Protein AF-A0A0V0QA14-F1 (afdb_monomer_lite)

Sequence (161 aa):
MSHKRPQQLIKKLHAIRNMYLEPSKWHPEIFKEDDKYYYYYTQEKTIAKVAKNWEPRKGYIRLEFLERPYRWWRYRTNDGQNSLIAFFISVFLGWAIFESAMYITNTDKRIEEMGRFPEEFNEDDFQKNLELKEKVQEWKKNKELQQQEQKQEQDGQFQSE

Radius of gyration: 35.85 Å; chains: 1; bounding box: 70×61×77 Å

Foldseek 3Di:
DDPPPPVVVVVVVVVVVVCPPCPVVDPQPFPDDDPFWTWHQDPVRDIDIDGPPDDDDPPDDDPPVVPVVVVVQVPDDPVVNVVVVVVVVVVVVVVVVVVVVVVVVVVVVVVVVVVPDPPDPDVVVVVVVVVVVVVVVVVVVVVVVVVVVVVVVVVVVVVVD

pLDDT: mean 73.66, std 15.66, range [40.88, 97.25]

Organism: Pseudocohnilembus persalinus (NCBI:txid266149)

Structure (mmCIF, N/CA/C/O backbone):
data_AF-A0A0V0QA14-F1
#
_entry.id   AF-A0A0V0QA14-F1
#
loop_
_atom_site.group_PDB
_atom_site.id
_atom_site.type_symbol
_atom_site.label_atom_id
_atom_site.label_alt_id
_atom_site.label_comp_id
_atom_site.label_asym_id
_atom_site.label_entity_id
_atom_site.label_seq_id
_atom_site.pdbx_PDB_ins_code
_atom_site.Cartn_x
_atom_site.Cartn_y
_atom_site.Cartn_z
_atom_site.occupancy
_atom_site.B_iso_or_equiv
_atom_site.auth_seq_id
_atom_site.auth_comp_id
_atom_site.auth_asym_id
_atom_site.auth_atom_id
_atom_site.pdbx_PDB_model_num
ATOM 1 N N . MET A 1 1 ? 32.861 -22.280 11.303 1.00 48.44 1 MET A N 1
ATOM 2 C CA . MET A 1 1 ? 31.865 -21.515 10.517 1.00 48.44 1 MET A CA 1
ATOM 3 C C . MET A 1 1 ? 32.353 -20.074 10.388 1.00 48.44 1 MET A C 1
ATOM 5 O O . MET A 1 1 ? 32.736 -19.483 11.384 1.00 48.44 1 MET A O 1
ATOM 9 N N . SER A 1 2 ? 32.489 -19.565 9.160 1.00 45.50 2 SER A N 1
ATOM 10 C CA . SER A 1 2 ? 33.288 -18.367 8.837 1.00 45.50 2 SER A CA 1
ATOM 11 C C . SER A 1 2 ? 32.455 -17.075 8.856 1.00 45.50 2 SER A C 1
ATOM 13 O O . SER A 1 2 ? 31.636 -16.852 7.966 1.00 45.50 2 SER A O 1
ATOM 15 N N . HIS A 1 3 ? 32.713 -16.192 9.828 1.00 52.41 3 HIS A N 1
ATOM 16 C CA . HIS A 1 3 ? 32.102 -14.858 9.989 1.00 52.41 3 HIS A CA 1
ATOM 17 C C . HIS A 1 3 ? 32.589 -13.790 8.976 1.00 52.41 3 HIS A C 1
ATOM 19 O O . HIS A 1 3 ? 32.393 -12.596 9.182 1.00 52.41 3 HIS A O 1
ATOM 25 N N . LYS A 1 4 ? 33.206 -14.173 7.848 1.00 49.84 4 LYS A N 1
ATOM 26 C CA . LYS A 1 4 ? 33.817 -13.220 6.892 1.00 49.84 4 LYS A CA 1
ATOM 27 C C . LYS A 1 4 ? 32.871 -12.642 5.820 1.00 49.84 4 LYS A C 1
ATOM 29 O O . LYS A 1 4 ? 33.301 -11.802 5.032 1.00 49.84 4 LYS A O 1
ATOM 34 N N . ARG A 1 5 ? 31.593 -13.042 5.766 1.00 54.09 5 ARG A N 1
ATOM 35 C CA . ARG A 1 5 ? 30.649 -12.591 4.714 1.00 54.09 5 ARG A CA 1
ATOM 36 C C . ARG A 1 5 ? 30.209 -11.110 4.774 1.00 54.09 5 ARG A C 1
ATOM 38 O O . ARG A 1 5 ? 30.142 -10.510 3.701 1.00 54.09 5 ARG A O 1
ATOM 45 N N . PRO A 1 6 ? 29.947 -10.467 5.933 1.00 57.28 6 PRO A N 1
ATOM 46 C CA . PRO A 1 6 ? 29.409 -9.100 5.933 1.00 57.28 6 PRO A CA 1
ATOM 47 C C . PRO A 1 6 ? 30.448 -8.047 5.515 1.00 57.28 6 PRO A C 1
ATOM 49 O O . PRO A 1 6 ? 30.119 -7.089 4.819 1.00 57.28 6 PRO A O 1
ATOM 52 N N . GLN A 1 7 ? 31.728 -8.252 5.840 1.00 54.12 7 GLN A N 1
ATOM 53 C CA . GLN A 1 7 ? 32.789 -7.297 5.493 1.00 54.12 7 GLN A CA 1
ATOM 54 C C . GLN A 1 7 ? 33.098 -7.260 3.987 1.00 54.12 7 GLN A C 1
ATOM 56 O O . GLN A 1 7 ? 33.480 -6.215 3.462 1.00 54.12 7 GLN A O 1
ATOM 61 N N . GLN A 1 8 ? 32.902 -8.370 3.268 1.00 56.44 8 GLN A N 1
ATOM 62 C CA . GLN A 1 8 ? 33.060 -8.401 1.809 1.00 56.44 8 GLN A CA 1
ATOM 63 C C . GLN A 1 8 ? 31.929 -7.658 1.088 1.00 56.44 8 GLN A C 1
ATOM 65 O O . GLN A 1 8 ? 32.174 -6.998 0.081 1.00 56.44 8 GLN A O 1
ATOM 70 N N . LEU A 1 9 ? 30.708 -7.721 1.625 1.00 54.59 9 LEU A N 1
ATOM 71 C CA . LEU A 1 9 ? 29.545 -7.001 1.102 1.00 54.59 9 LEU A CA 1
ATOM 72 C C . LEU A 1 9 ? 29.688 -5.488 1.290 1.00 54.59 9 LEU A C 1
ATOM 74 O O . LEU A 1 9 ? 29.487 -4.737 0.341 1.00 54.59 9 LEU A O 1
ATOM 78 N N . ILE A 1 10 ? 30.141 -5.046 2.466 1.00 56.12 10 ILE A N 1
ATOM 79 C CA . ILE A 1 10 ? 30.394 -3.624 2.744 1.00 56.12 10 ILE A CA 1
ATOM 80 C C . ILE A 1 10 ? 31.522 -3.083 1.855 1.00 56.12 10 ILE A C 1
ATOM 82 O O . ILE A 1 10 ? 31.383 -2.004 1.284 1.00 56.12 10 ILE A O 1
ATOM 86 N N . LYS A 1 11 ? 32.604 -3.851 1.651 1.00 53.78 11 LYS A N 1
ATOM 87 C CA . LYS A 1 11 ? 33.677 -3.475 0.713 1.00 53.78 11 LYS A CA 1
ATOM 88 C C . LYS A 1 11 ? 33.189 -3.394 -0.737 1.00 53.78 11 LYS A C 1
ATOM 90 O O . LYS A 1 11 ? 33.575 -2.464 -1.436 1.00 53.78 11 LYS A O 1
ATOM 95 N N . LYS A 1 12 ? 32.315 -4.307 -1.182 1.00 54.53 12 LYS A N 1
ATOM 96 C CA . LYS A 1 12 ? 31.697 -4.240 -2.520 1.00 54.53 12 LYS A CA 1
ATOM 97 C C . LYS A 1 12 ? 30.786 -3.023 -2.670 1.00 54.53 12 LYS A C 1
ATOM 99 O O . LYS A 1 12 ? 30.880 -2.336 -3.676 1.00 54.53 12 LYS A O 1
ATOM 104 N N . LEU A 1 13 ? 29.963 -2.714 -1.671 1.00 49.75 13 LEU A N 1
ATOM 105 C CA . LEU A 1 13 ? 29.078 -1.546 -1.700 1.00 49.75 13 LEU A CA 1
ATOM 106 C C . LEU A 1 13 ? 29.860 -0.226 -1.679 1.00 49.75 13 LEU A C 1
ATOM 108 O O . LEU A 1 13 ? 29.513 0.698 -2.408 1.00 49.75 13 LEU A O 1
ATOM 112 N N . HIS A 1 14 ? 30.955 -0.146 -0.917 1.00 48.31 14 HIS A N 1
ATOM 113 C CA . HIS A 1 14 ? 31.860 1.007 -0.953 1.00 48.31 14 HIS A CA 1
ATOM 114 C C . HIS A 1 14 ? 32.611 1.130 -2.284 1.00 48.31 14 HIS A C 1
ATOM 116 O O . HIS A 1 14 ? 32.772 2.241 -2.782 1.00 48.31 14 HIS A O 1
ATOM 122 N N . ALA A 1 15 ? 33.036 0.014 -2.883 1.00 49.78 15 ALA A N 1
ATOM 123 C CA . ALA A 1 15 ? 33.653 0.016 -4.208 1.00 49.78 15 ALA A CA 1
ATOM 124 C C . ALA A 1 15 ? 32.670 0.496 -5.284 1.00 49.78 15 ALA A C 1
ATOM 126 O O . ALA A 1 15 ? 33.030 1.352 -6.081 1.00 49.78 15 ALA A O 1
ATOM 127 N N . ILE A 1 16 ? 31.417 0.030 -5.246 1.00 51.44 16 ILE A N 1
ATOM 128 C CA . ILE A 1 16 ? 30.338 0.487 -6.134 1.00 51.44 16 ILE A CA 1
ATOM 129 C C . ILE A 1 16 ? 30.056 1.980 -5.905 1.00 51.44 16 ILE A C 1
ATOM 131 O O . ILE A 1 16 ? 29.974 2.742 -6.859 1.00 51.44 16 ILE A O 1
ATOM 135 N N . ARG A 1 17 ? 29.997 2.443 -4.649 1.00 40.88 17 ARG A N 1
ATOM 136 C CA . ARG A 1 17 ? 29.816 3.867 -4.320 1.00 40.88 17 ARG A CA 1
ATOM 137 C C . ARG A 1 17 ? 30.949 4.746 -4.865 1.00 40.88 17 ARG A C 1
ATOM 139 O O . ARG A 1 17 ? 30.673 5.806 -5.418 1.00 40.88 17 ARG A O 1
ATOM 146 N N . ASN A 1 18 ? 32.201 4.308 -4.738 1.00 44.91 18 ASN A N 1
ATOM 147 C CA . ASN A 1 18 ? 33.358 5.039 -5.261 1.00 44.91 18 ASN A CA 1
ATOM 148 C C . ASN A 1 18 ? 33.448 4.970 -6.797 1.00 44.91 18 ASN A C 1
ATOM 150 O O . ASN A 1 18 ? 33.948 5.905 -7.413 1.00 44.91 18 ASN A O 1
ATOM 154 N N . MET A 1 19 ? 32.897 3.923 -7.420 1.00 43.38 19 MET A N 1
ATOM 155 C CA . MET A 1 19 ? 32.801 3.764 -8.877 1.00 43.38 19 MET A CA 1
ATOM 156 C C . MET A 1 19 ? 31.961 4.864 -9.546 1.00 43.38 19 ME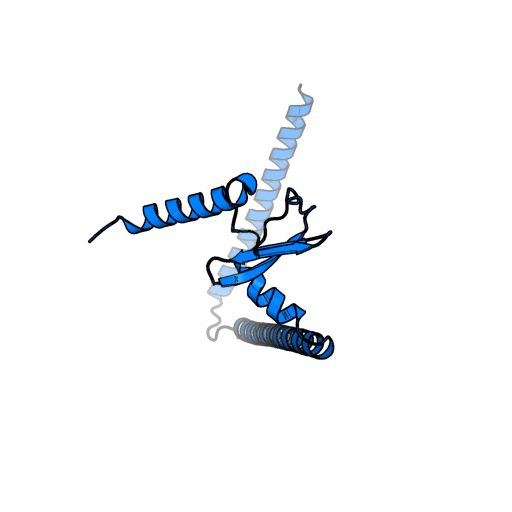T A C 1
ATOM 158 O O . MET A 1 19 ? 32.210 5.212 -10.695 1.00 43.38 19 MET A O 1
ATOM 162 N N . TYR A 1 20 ? 30.995 5.437 -8.822 1.00 45.44 20 TYR A N 1
ATOM 163 C CA . TYR A 1 20 ? 30.076 6.457 -9.342 1.00 45.44 20 TYR A CA 1
ATOM 164 C C . TYR A 1 20 ? 30.454 7.902 -8.988 1.00 45.44 20 TYR A C 1
ATOM 166 O O . TYR A 1 20 ? 29.830 8.830 -9.499 1.00 45.44 20 TYR A O 1
ATOM 174 N N . LEU A 1 21 ? 31.450 8.109 -8.120 1.00 44.41 21 LEU A N 1
ATOM 175 C CA . LEU A 1 21 ? 31.870 9.445 -7.674 1.00 44.41 21 LEU A CA 1
ATOM 176 C C . LEU A 1 21 ? 33.047 10.015 -8.478 1.00 44.41 21 LEU A C 1
ATOM 178 O O . LEU A 1 21 ? 33.264 11.222 -8.455 1.00 44.41 21 LEU A O 1
ATOM 182 N N . GLU A 1 22 ? 33.761 9.180 -9.234 1.00 41.34 22 GLU A N 1
ATOM 183 C CA . GLU A 1 22 ? 34.860 9.602 -10.108 1.00 41.34 22 GLU A CA 1
ATOM 184 C C . GLU A 1 22 ? 34.700 8.982 -11.509 1.00 41.34 22 GLU A C 1
ATOM 186 O O . GLU A 1 22 ? 35.385 8.012 -11.845 1.00 41.34 22 GLU A O 1
ATOM 191 N N . PRO A 1 23 ? 33.815 9.528 -12.368 1.00 44.94 23 PRO A N 1
ATOM 192 C CA . PRO A 1 23 ? 33.689 9.073 -13.756 1.00 44.94 23 PRO A CA 1
ATOM 193 C C . PRO A 1 23 ? 34.994 9.225 -14.560 1.00 44.94 23 PRO A C 1
ATOM 195 O O . PRO A 1 23 ? 35.133 8.605 -15.606 1.00 44.94 23 PRO A O 1
ATOM 198 N N . SER A 1 24 ? 35.975 9.991 -14.064 1.00 45.84 24 SER A N 1
ATOM 199 C CA . SER A 1 24 ? 37.301 10.155 -14.674 1.00 45.84 24 SER A CA 1
ATOM 200 C C . SER A 1 24 ? 38.239 8.955 -14.508 1.00 45.84 24 SER A C 1
ATOM 202 O O . SER A 1 24 ? 39.271 8.914 -15.170 1.00 45.84 24 SER A O 1
ATOM 204 N N . LYS A 1 25 ? 37.926 7.981 -13.637 1.00 41.97 25 LYS A N 1
ATOM 205 C CA . LYS A 1 25 ? 38.776 6.789 -13.428 1.00 41.97 25 LYS A CA 1
ATOM 206 C C . LYS A 1 25 ? 38.266 5.528 -14.120 1.00 41.97 25 LYS A C 1
ATOM 208 O O . LYS A 1 25 ? 38.984 4.533 -14.170 1.00 41.97 25 LYS A O 1
ATOM 213 N N . TRP A 1 26 ? 37.061 5.571 -14.682 1.00 48.19 26 TRP A N 1
ATOM 214 C CA . TRP A 1 26 ? 36.569 4.544 -15.590 1.00 48.19 26 TRP A CA 1
ATOM 215 C C . TRP A 1 26 ? 36.666 5.085 -17.006 1.00 48.19 26 TRP A C 1
ATOM 217 O O . TRP A 1 26 ? 35.774 5.784 -17.471 1.00 48.19 26 TRP A O 1
ATOM 227 N N . HIS A 1 27 ? 37.746 4.735 -17.696 1.00 46.56 27 HIS A N 1
ATOM 228 C CA . HIS A 1 27 ? 37.779 4.764 -19.151 1.00 46.56 27 HIS A CA 1
ATOM 229 C C . HIS A 1 27 ? 37.404 3.363 -19.656 1.00 46.56 27 HIS A C 1
ATOM 231 O O . HIS A 1 27 ? 38.303 2.581 -19.963 1.00 46.56 27 HIS A O 1
ATOM 237 N N . PRO A 1 28 ? 36.112 2.971 -19.707 1.00 56.59 28 PRO A N 1
ATOM 238 C CA . PRO A 1 28 ? 35.749 1.877 -20.589 1.00 56.59 28 PRO A CA 1
ATOM 239 C C . PRO A 1 28 ? 36.113 2.340 -22.003 1.00 56.59 28 PRO A C 1
ATOM 241 O O . PRO A 1 28 ? 35.817 3.481 -22.364 1.00 56.59 28 PRO A O 1
ATOM 244 N N . GLU A 1 29 ? 36.812 1.499 -22.764 1.00 62.16 29 GLU A N 1
ATOM 245 C CA . GLU A 1 29 ? 37.204 1.816 -24.138 1.00 62.16 29 GLU A CA 1
ATOM 246 C C . GLU A 1 29 ? 35.985 2.359 -24.895 1.00 62.16 29 GLU A C 1
ATOM 248 O O . GLU A 1 29 ? 34.946 1.694 -25.000 1.00 62.16 29 GLU A O 1
ATOM 253 N N . ILE A 1 30 ? 36.082 3.618 -25.333 1.00 67.31 30 ILE A N 1
ATOM 254 C CA . ILE A 1 30 ? 35.000 4.292 -26.044 1.00 67.31 30 ILE A CA 1
ATOM 255 C C . ILE A 1 30 ? 34.849 3.559 -27.371 1.00 67.31 30 ILE A C 1
ATOM 257 O O . ILE A 1 30 ? 35.719 3.616 -28.235 1.00 67.31 30 ILE A O 1
ATOM 261 N N . PHE A 1 31 ? 33.740 2.841 -27.511 1.00 75.62 31 PHE A N 1
ATOM 262 C CA . PHE A 1 31 ? 33.440 2.063 -28.705 1.00 75.62 31 PHE A CA 1
ATOM 263 C C . PHE A 1 31 ? 33.097 2.978 -29.879 1.00 75.62 31 PHE A C 1
ATOM 265 O O . PHE A 1 31 ? 33.459 2.711 -31.023 1.00 75.62 31 PHE A O 1
ATOM 272 N N . LYS A 1 32 ? 32.358 4.051 -29.592 1.00 79.56 32 LYS A N 1
ATOM 273 C CA . LYS A 1 32 ? 31.936 5.032 -30.581 1.00 79.56 32 LYS A CA 1
ATOM 274 C C . LYS A 1 32 ? 31.642 6.357 -29.895 1.00 79.56 32 LYS A C 1
ATOM 276 O O . LYS A 1 32 ? 31.141 6.388 -28.770 1.00 79.56 32 LYS A O 1
ATOM 281 N N . GLU A 1 33 ? 31.909 7.443 -30.595 1.00 83.31 33 GLU A N 1
ATOM 282 C CA . GLU A 1 33 ? 31.610 8.793 -30.145 1.00 83.31 33 GLU A CA 1
ATOM 283 C C . GLU A 1 33 ? 30.788 9.514 -31.217 1.00 83.31 33 GLU A C 1
ATOM 285 O O . GLU A 1 33 ? 31.188 9.560 -32.377 1.00 83.31 33 GLU A O 1
ATOM 290 N N . ASP A 1 34 ? 29.634 10.057 -30.820 1.00 86.50 34 ASP A N 1
ATOM 291 C CA . ASP A 1 34 ? 28.838 10.987 -31.633 1.00 86.50 34 ASP A CA 1
ATOM 292 C C . ASP A 1 34 ? 28.963 12.399 -31.032 1.00 86.50 34 ASP A C 1
ATOM 294 O O . ASP A 1 34 ? 29.381 12.550 -29.884 1.00 86.50 34 ASP A O 1
ATOM 298 N N . ASP A 1 35 ? 28.500 13.447 -31.719 1.00 82.94 35 ASP A N 1
ATOM 299 C CA . ASP A 1 35 ? 28.550 14.837 -31.216 1.00 82.94 35 ASP A CA 1
ATOM 300 C C . ASP A 1 35 ? 27.920 15.021 -29.825 1.00 82.94 35 ASP A C 1
ATOM 302 O O . ASP A 1 35 ? 28.345 15.868 -29.042 1.00 82.94 35 ASP A O 1
ATOM 306 N N . LYS A 1 36 ? 26.908 14.210 -29.494 1.00 77.94 36 LYS A N 1
ATOM 307 C CA . LYS A 1 36 ? 26.111 14.344 -28.263 1.00 77.94 36 LYS A CA 1
ATOM 308 C C . LYS A 1 36 ? 26.343 13.241 -27.230 1.00 77.94 36 LYS A C 1
ATOM 310 O O . LYS A 1 36 ? 25.949 13.414 -26.073 1.00 77.94 36 LYS A O 1
ATOM 315 N N . TYR A 1 37 ? 26.943 12.112 -27.611 1.00 79.12 37 TYR A N 1
ATOM 316 C CA . TYR A 1 37 ? 26.970 10.914 -26.767 1.00 79.12 37 TYR A CA 1
ATOM 317 C C . TYR A 1 37 ? 28.287 10.139 -26.854 1.00 79.12 37 TYR A C 1
ATOM 319 O O . TYR A 1 37 ? 28.885 10.041 -27.922 1.00 79.12 37 TYR A O 1
ATOM 327 N N . TYR A 1 38 ? 28.665 9.526 -25.734 1.00 77.75 38 TYR A N 1
ATOM 328 C CA . TYR A 1 38 ? 29.668 8.468 -25.656 1.00 77.75 38 TYR A CA 1
ATOM 329 C C . TYR A 1 38 ? 28.971 7.106 -25.629 1.00 77.75 38 TYR A C 1
ATOM 331 O O . TYR A 1 38 ? 28.014 6.908 -24.869 1.00 77.75 38 TYR A O 1
ATOM 339 N N . TYR A 1 39 ? 29.463 6.167 -26.435 1.00 79.44 39 TYR A N 1
ATOM 340 C CA . TYR A 1 39 ? 29.042 4.771 -26.418 1.00 79.44 39 TYR A CA 1
ATOM 341 C C . TYR A 1 39 ? 30.190 3.909 -25.905 1.00 79.44 39 TYR A C 1
ATOM 343 O O . TYR A 1 39 ? 31.305 3.983 -26.421 1.00 79.44 39 TYR A O 1
ATOM 351 N N . TYR A 1 40 ? 29.917 3.072 -24.910 1.00 80.00 40 TYR A N 1
ATOM 352 C CA . TYR A 1 40 ? 30.907 2.161 -24.338 1.00 80.00 40 TYR A CA 1
ATOM 353 C C . TYR A 1 40 ? 30.293 0.795 -24.042 1.00 80.00 40 TYR A C 1
ATOM 355 O O . TYR A 1 40 ? 29.076 0.661 -23.879 1.00 80.00 40 TYR A O 1
ATOM 363 N N . TYR A 1 41 ? 31.147 -0.223 -23.960 1.00 71.56 41 TYR A N 1
ATOM 364 C CA . TYR A 1 41 ? 30.738 -1.551 -23.522 1.00 71.56 41 TYR A CA 1
ATOM 365 C C . TYR A 1 41 ? 30.651 -1.612 -21.999 1.00 71.56 41 TYR A C 1
ATOM 367 O O . TYR A 1 41 ? 31.596 -1.279 -21.284 1.00 71.56 41 TYR A O 1
ATOM 375 N N . THR A 1 42 ? 29.506 -2.056 -21.491 1.00 70.06 42 THR A N 1
ATOM 376 C CA . THR A 1 42 ? 29.347 -2.393 -20.075 1.00 70.06 42 THR A CA 1
ATOM 377 C C . THR A 1 42 ? 30.075 -3.703 -19.751 1.00 70.06 42 THR A C 1
ATOM 379 O O . THR A 1 42 ? 30.444 -4.469 -20.642 1.00 70.06 42 THR A O 1
ATOM 382 N N . GLN A 1 43 ? 30.232 -4.012 -18.460 1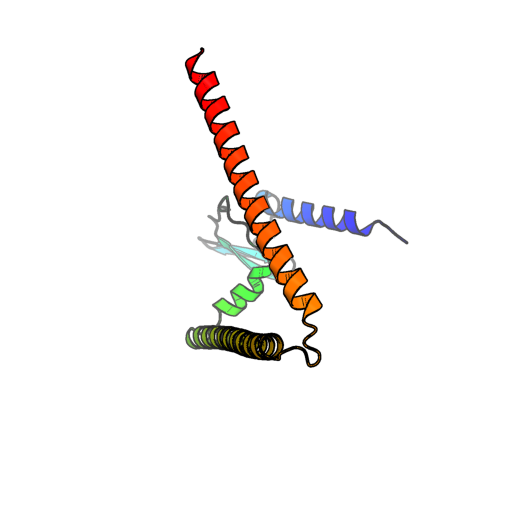.00 67.38 43 GLN A N 1
ATOM 383 C CA . GLN A 1 43 ? 30.800 -5.292 -18.003 1.00 67.38 43 GLN A CA 1
ATOM 384 C C . GLN A 1 43 ? 30.025 -6.518 -18.529 1.00 67.38 43 GLN A C 1
ATOM 386 O O . GLN A 1 43 ? 30.590 -7.601 -18.652 1.00 67.38 43 GLN A O 1
ATOM 391 N N . GLU A 1 44 ? 28.754 -6.341 -18.896 1.00 72.38 44 GLU A N 1
ATOM 392 C CA . GLU A 1 44 ? 27.885 -7.374 -19.473 1.00 72.38 44 GLU A CA 1
ATOM 393 C C . GLU A 1 44 ? 27.968 -7.435 -21.012 1.00 72.38 44 GLU A C 1
ATOM 395 O O . GLU A 1 44 ? 27.129 -8.063 -21.653 1.00 72.38 44 GLU A O 1
ATOM 400 N N . LYS A 1 45 ? 28.966 -6.776 -21.625 1.00 66.19 45 LYS A N 1
ATOM 401 C CA . LYS A 1 45 ? 29.151 -6.660 -23.086 1.00 66.19 45 LYS A CA 1
ATOM 402 C C . LYS A 1 45 ? 27.960 -6.030 -23.821 1.00 66.19 45 LYS A C 1
ATOM 404 O O . LYS A 1 45 ? 27.779 -6.247 -25.017 1.00 66.19 45 LYS A O 1
ATOM 409 N N . THR A 1 46 ? 27.157 -5.220 -23.134 1.00 69.06 46 THR A N 1
ATOM 410 C CA . THR A 1 46 ? 26.072 -4.446 -23.755 1.00 69.06 46 THR A CA 1
ATOM 411 C C . THR A 1 46 ? 26.534 -3.026 -24.069 1.00 69.06 46 THR A C 1
ATOM 413 O O . THR A 1 46 ? 27.377 -2.473 -23.364 1.00 69.06 46 THR A O 1
ATOM 416 N N . ILE A 1 47 ? 26.000 -2.427 -25.136 1.00 76.25 47 ILE A N 1
ATOM 417 C CA . ILE A 1 47 ? 26.332 -1.050 -25.524 1.00 76.25 47 ILE A CA 1
ATOM 418 C C . ILE A 1 47 ? 25.502 -0.091 -24.667 1.00 76.25 47 ILE A C 1
ATOM 420 O O . ILE A 1 47 ? 24.274 -0.060 -24.769 1.00 76.25 47 ILE A O 1
ATOM 424 N N . ALA A 1 48 ? 26.169 0.703 -23.832 1.00 71.88 48 ALA A N 1
ATOM 425 C CA . ALA A 1 48 ? 25.553 1.784 -23.074 1.00 71.88 48 ALA A CA 1
ATOM 426 C C . ALA A 1 48 ? 25.820 3.134 -23.745 1.00 71.88 48 ALA A C 1
ATOM 428 O O . ALA A 1 48 ? 26.887 3.364 -24.310 1.00 71.88 48 ALA A O 1
ATOM 429 N N . LYS A 1 49 ? 24.832 4.031 -23.666 1.00 80.69 49 LYS A N 1
ATOM 430 C CA . LYS A 1 49 ? 24.865 5.381 -24.235 1.00 80.69 49 LYS A CA 1
ATOM 431 C C . LYS A 1 49 ? 24.803 6.407 -23.107 1.00 80.69 49 LYS A C 1
ATOM 433 O O . LYS A 1 49 ? 23.830 6.417 -22.352 1.00 80.69 49 LYS A O 1
ATOM 438 N N . VAL A 1 50 ? 25.795 7.289 -23.020 1.00 76.56 50 VAL A N 1
ATOM 439 C CA . VAL A 1 50 ? 25.850 8.375 -22.025 1.00 76.56 50 VAL A CA 1
ATOM 440 C C . VAL A 1 50 ? 26.000 9.718 -22.730 1.00 76.56 50 VAL A C 1
ATOM 442 O O . VAL A 1 50 ? 26.721 9.837 -23.714 1.00 76.56 50 VAL A O 1
ATOM 445 N N . ALA A 1 51 ? 25.266 10.732 -22.271 1.00 74.19 51 ALA A N 1
ATOM 446 C CA . ALA A 1 51 ? 25.358 12.080 -22.831 1.00 74.19 51 ALA A CA 1
ATOM 447 C C . ALA A 1 51 ? 26.684 12.737 -22.432 1.00 74.19 51 ALA A C 1
ATOM 449 O O . ALA A 1 51 ? 27.081 12.638 -21.273 1.00 74.19 51 ALA A O 1
ATOM 450 N N . LYS A 1 52 ? 27.334 13.451 -23.362 1.00 75.44 52 LYS A N 1
ATOM 451 C CA . LYS A 1 52 ? 28.604 14.149 -23.075 1.00 75.44 52 LYS A CA 1
ATOM 452 C C . LYS A 1 52 ? 28.473 15.197 -21.965 1.00 75.44 52 LYS A C 1
ATOM 454 O O . LYS A 1 52 ? 29.397 15.380 -21.186 1.00 75.44 52 LYS A O 1
ATOM 459 N N . ASN A 1 53 ? 27.294 15.809 -21.854 1.00 70.44 53 ASN A N 1
ATOM 460 C CA . ASN A 1 53 ? 26.973 16.836 -20.858 1.00 70.44 53 ASN A CA 1
ATOM 461 C C . ASN A 1 53 ? 26.206 16.259 -19.657 1.00 70.44 53 ASN A C 1
ATOM 463 O O . ASN A 1 53 ? 25.366 16.939 -19.067 1.00 70.44 53 ASN A O 1
ATOM 467 N N . TRP A 1 54 ? 26.379 14.970 -19.349 1.00 61.62 54 TRP A N 1
ATOM 468 C CA . TRP A 1 54 ? 25.702 14.376 -18.203 1.00 61.62 54 TRP A CA 1
ATOM 469 C C . TRP A 1 54 ? 26.320 14.903 -16.904 1.00 61.62 54 TRP A C 1
ATOM 471 O O . TRP A 1 54 ? 27.395 14.477 -16.496 1.00 61.62 54 TRP A O 1
ATOM 481 N N . GLU A 1 55 ? 25.619 15.822 -16.245 1.00 59.75 55 GLU A N 1
ATOM 482 C CA . GLU A 1 55 ? 25.923 16.226 -14.877 1.00 59.75 55 GLU A CA 1
ATOM 483 C C . GLU A 1 55 ? 25.070 15.411 -13.891 1.00 59.75 55 GLU A C 1
ATOM 485 O O . GLU A 1 55 ? 23.843 15.326 -14.055 1.00 59.75 55 GLU A O 1
ATOM 490 N N . PRO A 1 56 ? 25.665 14.820 -12.840 1.00 57.81 56 PRO A N 1
ATOM 491 C CA . PRO A 1 56 ? 24.888 14.197 -11.781 1.00 57.81 56 PRO A CA 1
ATOM 492 C C . PRO A 1 56 ? 24.062 15.277 -11.068 1.00 57.81 56 PRO A C 1
ATOM 494 O O . PRO A 1 56 ? 24.601 16.144 -10.379 1.00 57.81 56 PRO A O 1
ATOM 497 N N . ARG A 1 57 ? 22.731 15.231 -11.210 1.00 57.56 57 ARG A N 1
ATOM 498 C CA . ARG A 1 57 ? 21.833 16.129 -10.470 1.00 57.56 57 ARG A CA 1
ATOM 499 C C . ARG A 1 57 ? 21.972 15.858 -8.970 1.00 57.56 57 ARG A C 1
ATOM 501 O O . ARG A 1 57 ? 21.535 14.815 -8.483 1.00 57.56 57 ARG A O 1
ATOM 508 N N . LYS A 1 58 ? 22.564 16.803 -8.233 1.00 49.34 58 LYS A N 1
ATOM 509 C CA . LYS A 1 58 ? 22.654 16.752 -6.766 1.00 49.34 58 LYS A CA 1
ATOM 510 C C . LYS A 1 58 ? 21.240 16.613 -6.175 1.00 49.34 58 LYS A C 1
ATOM 512 O O . LYS A 1 58 ? 20.356 17.387 -6.523 1.00 49.34 58 LYS A O 1
ATOM 517 N N . GLY A 1 59 ? 21.028 15.618 -5.309 1.00 58.06 59 GLY A N 1
ATOM 518 C CA . GLY A 1 59 ? 19.768 15.411 -4.574 1.00 58.06 59 GLY A CA 1
ATOM 519 C C . GLY A 1 59 ? 18.834 14.309 -5.095 1.00 58.06 59 GLY A C 1
ATOM 520 O O . GLY A 1 59 ? 17.864 13.988 -4.419 1.00 58.06 59 GLY A O 1
ATOM 521 N N . TYR A 1 60 ? 19.123 13.678 -6.238 1.00 58.25 60 TYR A N 1
ATOM 522 C CA . TYR A 1 60 ? 18.334 12.540 -6.726 1.00 58.25 60 TYR A CA 1
ATOM 523 C C . TYR A 1 60 ? 19.002 11.217 -6.341 1.00 58.25 60 TYR A C 1
ATOM 525 O O . TYR A 1 60 ? 20.032 10.843 -6.902 1.00 58.25 60 TYR A O 1
ATOM 533 N N . ILE A 1 61 ? 18.407 10.486 -5.396 1.00 62.78 61 ILE A N 1
ATOM 534 C CA . ILE A 1 61 ? 18.803 9.106 -5.093 1.00 62.78 61 ILE A CA 1
ATOM 535 C C . ILE A 1 61 ? 18.087 8.194 -6.090 1.00 62.78 61 ILE A C 1
ATOM 537 O O . ILE A 1 61 ? 16.869 8.023 -6.042 1.00 62.78 61 ILE A O 1
ATOM 541 N N . ARG A 1 62 ? 18.846 7.624 -7.027 1.00 61.34 62 ARG A N 1
ATOM 542 C CA . ARG A 1 62 ? 18.333 6.657 -7.999 1.00 61.34 62 ARG A CA 1
ATOM 543 C C . ARG A 1 62 ? 18.142 5.308 -7.302 1.00 61.34 62 ARG A C 1
ATOM 545 O O . ARG A 1 62 ? 19.110 4.639 -6.959 1.00 61.34 62 ARG A O 1
ATOM 552 N N . LEU A 1 63 ? 16.891 4.928 -7.056 1.00 76.94 63 LEU A N 1
ATOM 553 C CA . LEU A 1 63 ? 16.548 3.653 -6.425 1.00 76.94 63 LEU A CA 1
ATOM 554 C C . LEU A 1 63 ? 16.609 2.534 -7.478 1.00 76.94 63 LEU A C 1
ATOM 556 O O . LEU A 1 63 ? 15.623 2.273 -8.165 1.00 76.94 63 LEU A O 1
ATOM 560 N N . GLU A 1 64 ? 17.766 1.875 -7.617 1.00 68.56 64 GLU A N 1
ATOM 561 C CA . GLU A 1 64 ? 17.996 0.818 -8.625 1.00 68.56 64 GLU A CA 1
ATOM 562 C C . GLU A 1 64 ? 16.950 -0.311 -8.565 1.00 68.56 64 GLU A C 1
ATOM 564 O O . GLU A 1 64 ? 16.539 -0.838 -9.600 1.00 68.56 64 GLU A O 1
ATOM 569 N N . PHE A 1 65 ? 16.450 -0.651 -7.370 1.00 78.62 65 PHE A N 1
ATOM 570 C CA . PHE A 1 65 ? 15.423 -1.687 -7.214 1.00 78.62 65 PHE A CA 1
ATOM 571 C C . PHE A 1 65 ? 14.077 -1.303 -7.851 1.00 78.62 65 PHE A C 1
ATOM 573 O O . PHE A 1 65 ? 13.345 -2.179 -8.311 1.00 78.62 65 PHE A O 1
ATOM 580 N N . LEU A 1 66 ? 13.767 -0.005 -7.935 1.00 80.94 66 LEU A N 1
ATOM 581 C CA . LEU A 1 66 ? 12.556 0.505 -8.582 1.00 80.94 66 LEU A CA 1
ATOM 582 C C . LEU A 1 66 ? 12.716 0.673 -10.091 1.00 80.94 66 LEU A C 1
ATOM 584 O O . LEU A 1 66 ? 11.715 0.825 -10.788 1.00 80.94 66 LEU A O 1
ATOM 588 N N . GLU A 1 67 ? 13.931 0.586 -10.635 1.00 76.56 67 GLU A N 1
ATOM 589 C CA . GLU A 1 67 ? 14.130 0.751 -12.074 1.00 76.56 67 GLU A CA 1
ATOM 590 C C . GLU A 1 67 ? 13.491 -0.355 -12.899 1.00 76.56 67 GLU A C 1
ATOM 592 O O . GLU A 1 67 ? 12.955 -0.072 -13.967 1.00 76.56 67 GLU A O 1
ATOM 597 N N . ARG A 1 68 ? 13.552 -1.610 -12.441 1.00 79.31 68 ARG A N 1
ATOM 598 C CA . ARG A 1 68 ? 12.987 -2.738 -13.195 1.00 79.31 68 ARG A CA 1
ATOM 599 C C . ARG A 1 68 ? 11.456 -2.651 -13.274 1.00 79.31 68 ARG A C 1
ATOM 601 O O . ARG A 1 68 ? 10.952 -2.676 -14.398 1.00 79.31 68 ARG A O 1
ATOM 608 N N . PRO A 1 69 ? 10.721 -2.458 -12.157 1.00 84.44 69 PRO A N 1
ATOM 609 C CA . PRO A 1 69 ? 9.283 -2.198 -12.208 1.00 84.44 69 PRO A CA 1
ATOM 610 C C . PRO A 1 69 ? 8.942 -0.943 -13.012 1.00 84.44 69 PRO A C 1
ATOM 612 O O . PRO A 1 69 ? 8.032 -0.975 -13.833 1.00 84.44 69 PRO A O 1
ATOM 615 N N . TYR A 1 70 ? 9.699 0.144 -12.836 1.00 79.56 70 TYR A N 1
ATOM 616 C CA . TYR A 1 70 ? 9.452 1.402 -13.540 1.00 79.56 70 TYR A CA 1
ATOM 617 C C . TYR A 1 70 ? 9.635 1.270 -15.054 1.00 79.56 70 TYR A C 1
ATOM 619 O O . TYR A 1 70 ? 8.801 1.748 -15.819 1.00 79.56 70 TYR A O 1
ATOM 627 N N . ARG A 1 71 ? 10.703 0.603 -15.509 1.00 80.31 71 ARG A N 1
ATOM 628 C CA . ARG A 1 71 ? 10.915 0.325 -16.935 1.00 80.31 71 ARG A CA 1
ATOM 629 C C . ARG A 1 71 ? 9.787 -0.548 -17.470 1.00 80.31 71 ARG A C 1
ATOM 631 O O . ARG A 1 71 ? 9.195 -0.190 -18.480 1.00 80.31 71 ARG A O 1
ATOM 638 N N . TRP A 1 72 ? 9.450 -1.636 -16.778 1.00 84.62 72 TRP A N 1
ATOM 639 C CA . TRP A 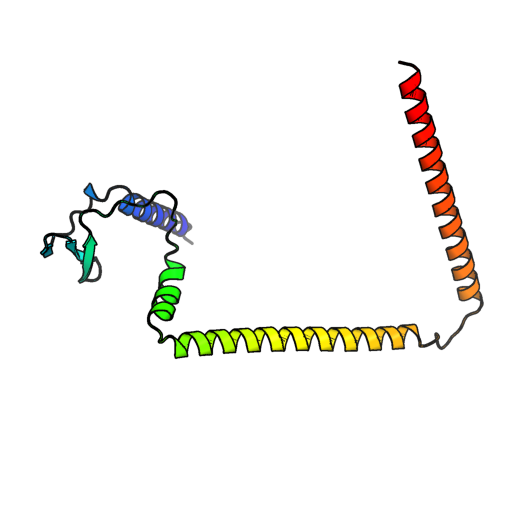1 72 ? 8.331 -2.500 -17.164 1.00 84.62 72 TRP A CA 1
ATOM 640 C C . TRP A 1 72 ? 7.012 -1.721 -17.292 1.00 84.62 72 TRP A C 1
ATOM 642 O O . TRP A 1 72 ? 6.305 -1.878 -18.284 1.00 84.62 72 TRP A O 1
ATOM 652 N N . TRP A 1 73 ? 6.728 -0.827 -16.343 1.00 81.19 73 TRP A N 1
ATOM 653 C CA . TRP A 1 73 ? 5.547 0.035 -16.354 1.00 81.19 73 TRP A CA 1
ATOM 654 C C . TRP A 1 73 ? 5.565 1.034 -17.517 1.00 81.19 73 TRP A C 1
ATOM 656 O O . TRP A 1 73 ? 4.591 1.151 -18.257 1.00 81.19 73 TRP A O 1
ATOM 666 N N . ARG A 1 74 ? 6.694 1.719 -17.728 1.00 77.19 74 ARG A N 1
ATOM 667 C CA . ARG A 1 74 ? 6.857 2.761 -18.754 1.00 77.19 74 ARG A CA 1
ATOM 668 C C . ARG A 1 74 ? 6.712 2.238 -20.184 1.00 77.19 74 ARG A C 1
ATOM 670 O O . ARG A 1 74 ? 6.311 3.004 -21.052 1.00 77.19 74 ARG A O 1
ATOM 677 N N . TYR A 1 75 ? 7.043 0.973 -20.436 1.00 79.19 75 TYR A N 1
ATOM 678 C CA . TYR A 1 75 ? 6.938 0.364 -21.767 1.00 79.19 75 TYR A CA 1
ATOM 679 C C . TYR A 1 75 ? 5.560 -0.255 -22.068 1.00 79.19 75 TYR A C 1
ATOM 681 O O . TYR A 1 75 ? 5.366 -0.801 -23.153 1.00 79.19 75 TYR A O 1
ATOM 689 N N . ARG A 1 76 ? 4.591 -0.181 -21.145 1.00 78.75 76 ARG A N 1
ATOM 690 C CA . ARG A 1 76 ? 3.196 -0.565 -21.414 1.00 78.75 76 ARG A CA 1
ATOM 691 C C . ARG A 1 76 ? 2.459 0.539 -22.176 1.00 78.75 76 ARG A C 1
ATOM 693 O O . ARG A 1 76 ? 2.740 1.718 -21.994 1.00 78.75 76 ARG A O 1
ATOM 700 N N . THR A 1 77 ? 1.496 0.147 -23.009 1.00 85.69 77 THR A N 1
ATOM 701 C CA . THR A 1 77 ? 0.569 1.080 -23.666 1.00 85.69 77 THR A CA 1
ATOM 702 C C . THR A 1 77 ? -0.291 1.801 -22.626 1.00 85.69 77 THR A C 1
ATOM 704 O O . THR A 1 77 ? -0.563 1.239 -21.562 1.00 85.69 77 THR A O 1
ATOM 707 N N . ASN A 1 78 ? -0.747 3.020 -22.935 1.00 83.81 78 ASN A N 1
ATOM 708 C CA . ASN A 1 78 ? -1.612 3.795 -22.035 1.00 83.81 78 ASN A CA 1
ATOM 709 C C . ASN A 1 78 ? -2.866 3.005 -21.628 1.00 83.81 78 ASN A C 1
ATOM 711 O O . ASN A 1 78 ? -3.219 2.985 -20.453 1.00 83.81 78 ASN A O 1
ATOM 715 N N . ASP A 1 79 ? -3.475 2.270 -22.563 1.00 85.81 79 ASP A N 1
ATOM 716 C CA . ASP A 1 79 ? -4.629 1.407 -22.275 1.00 85.81 79 ASP A CA 1
ATOM 717 C C . ASP A 1 79 ? -4.280 0.297 -21.273 1.00 85.81 79 ASP A C 1
ATOM 719 O O . ASP A 1 79 ? -5.020 0.040 -20.322 1.00 85.81 79 ASP A O 1
ATOM 723 N N . GLY A 1 80 ? -3.102 -0.316 -21.426 1.00 84.31 80 GLY A N 1
ATOM 724 C CA . GLY A 1 80 ? -2.590 -1.316 -20.493 1.00 84.31 80 GLY A CA 1
ATOM 725 C C . GLY A 1 80 ? -2.346 -0.740 -19.098 1.00 84.31 80 GLY A C 1
ATOM 726 O O . GLY A 1 80 ? -2.728 -1.354 -18.103 1.00 84.31 80 GLY A O 1
ATOM 727 N N . GLN A 1 81 ? -1.758 0.453 -19.012 1.00 87.19 81 GLN A N 1
ATOM 728 C CA . GLN A 1 81 ? -1.526 1.139 -17.738 1.00 87.19 81 GLN A CA 1
ATOM 729 C C . GLN A 1 81 ? -2.845 1.491 -17.044 1.00 87.19 81 GLN A C 1
ATOM 731 O O . GLN A 1 81 ? -3.014 1.181 -15.866 1.00 87.19 81 GLN A O 1
ATOM 736 N N . ASN A 1 82 ? -3.804 2.057 -17.779 1.00 85.88 82 ASN A N 1
ATOM 737 C CA . ASN A 1 82 ? -5.119 2.417 -17.251 1.00 85.88 82 ASN A CA 1
ATOM 738 C C . ASN A 1 82 ? -5.891 1.190 -16.752 1.00 85.88 82 ASN A C 1
ATOM 740 O O . ASN A 1 82 ? -6.483 1.239 -15.676 1.00 85.88 82 ASN A O 1
ATOM 744 N N . SER A 1 83 ? -5.833 0.073 -17.484 1.00 89.75 83 SER A N 1
ATOM 745 C CA . SER A 1 83 ? -6.478 -1.178 -17.067 1.00 89.75 83 SER A CA 1
ATOM 746 C C . SER A 1 83 ? -5.881 -1.746 -15.772 1.00 89.75 83 SER A C 1
ATOM 748 O O . SER A 1 83 ? -6.621 -2.182 -14.892 1.00 89.75 83 SER A O 1
ATOM 750 N N . LEU A 1 84 ? -4.555 -1.673 -15.604 1.00 89.56 84 LEU A N 1
ATOM 751 C CA . LEU A 1 84 ? -3.880 -2.091 -14.373 1.00 89.56 84 LEU A CA 1
ATOM 752 C C . LEU A 1 84 ? -4.214 -1.165 -13.201 1.00 89.56 84 LEU A C 1
ATOM 754 O O . LEU A 1 84 ? -4.474 -1.654 -12.106 1.00 89.56 84 LEU A O 1
ATOM 758 N N . ILE A 1 85 ? -4.243 0.153 -13.423 1.00 89.31 85 ILE A N 1
ATOM 759 C CA . ILE A 1 85 ? -4.660 1.120 -12.397 1.00 89.31 85 ILE A CA 1
ATOM 760 C C . ILE A 1 85 ? -6.086 0.805 -11.941 1.00 89.31 85 ILE A C 1
ATOM 762 O O . ILE A 1 85 ? -6.323 0.669 -10.742 1.00 89.31 85 ILE A O 1
ATOM 766 N N . ALA A 1 86 ? -7.014 0.630 -12.885 1.00 91.81 86 ALA A N 1
ATOM 767 C CA . ALA A 1 86 ? -8.397 0.285 -12.584 1.00 91.81 86 ALA A CA 1
ATOM 768 C C . ALA A 1 86 ? -8.491 -1.028 -11.795 1.00 91.81 86 ALA A C 1
ATOM 770 O O . ALA A 1 86 ? -9.178 -1.074 -10.780 1.00 91.81 86 ALA A O 1
ATOM 771 N N . PHE A 1 87 ? -7.735 -2.057 -12.191 1.00 94.69 87 PHE A N 1
ATOM 772 C CA . PHE A 1 87 ? -7.674 -3.327 -11.469 1.00 94.69 87 PHE A CA 1
ATOM 773 C C . PHE A 1 87 ? -7.239 -3.148 -10.007 1.00 94.69 87 PHE A C 1
ATOM 775 O O . PHE A 1 87 ? -7.918 -3.630 -9.102 1.00 94.69 87 PHE A O 1
ATOM 782 N N . PHE A 1 88 ? -6.146 -2.421 -9.752 1.00 93.38 88 PHE A N 1
ATOM 783 C CA . PHE A 1 88 ? -5.678 -2.182 -8.383 1.00 93.38 88 PHE A CA 1
ATOM 784 C C . PHE A 1 88 ? -6.677 -1.369 -7.558 1.00 93.38 88 PHE A C 1
ATOM 786 O O . PHE A 1 88 ? -6.892 -1.686 -6.388 1.00 93.38 88 PHE A O 1
ATOM 793 N N . ILE A 1 89 ? -7.321 -0.368 -8.164 1.00 95.25 89 ILE A N 1
ATOM 794 C CA . ILE A 1 89 ? -8.384 0.401 -7.509 1.00 95.25 89 ILE A CA 1
ATOM 795 C C . ILE A 1 89 ? -9.548 -0.521 -7.143 1.00 95.25 89 ILE A C 1
ATOM 797 O O . ILE A 1 89 ? -10.004 -0.478 -6.006 1.00 95.25 89 ILE A O 1
ATOM 801 N N . SER A 1 90 ? -9.996 -1.393 -8.048 1.00 95.69 90 SER A N 1
ATOM 802 C CA . SER A 1 90 ? -11.082 -2.340 -7.774 1.00 95.69 90 SER A CA 1
ATOM 803 C C . SER A 1 90 ? -10.744 -3.313 -6.646 1.00 95.69 90 SER A C 1
ATOM 805 O O . SER A 1 90 ? -11.589 -3.552 -5.787 1.00 95.69 90 SER A O 1
ATOM 807 N N . VAL A 1 91 ? -9.516 -3.843 -6.606 1.00 96.62 91 VAL A N 1
ATOM 808 C CA . VAL A 1 91 ? -9.063 -4.725 -5.516 1.00 96.62 91 VAL A CA 1
ATOM 809 C C . VAL A 1 91 ? -9.077 -3.985 -4.179 1.00 96.62 91 VAL A C 1
ATOM 811 O O . VAL A 1 91 ? -9.604 -4.503 -3.195 1.00 96.62 91 VAL A O 1
ATOM 814 N N . PHE A 1 92 ? -8.545 -2.762 -4.145 1.00 96.50 92 PHE A N 1
ATOM 815 C CA . PHE A 1 92 ? -8.523 -1.950 -2.930 1.00 96.50 92 PHE A CA 1
ATOM 816 C C . PHE A 1 92 ? -9.937 -1.600 -2.452 1.00 96.50 92 PHE A C 1
ATOM 818 O O . PHE A 1 92 ? -10.243 -1.717 -1.268 1.00 96.50 92 PHE A O 1
ATOM 825 N N . LEU A 1 93 ? -10.819 -1.224 -3.378 1.00 96.56 93 LEU A N 1
ATOM 826 C CA . LEU A 1 93 ? -12.204 -0.881 -3.072 1.00 96.56 93 LEU A CA 1
ATOM 827 C C . LEU A 1 93 ? -12.983 -2.103 -2.567 1.00 96.56 93 LEU A C 1
ATOM 829 O O . LEU A 1 93 ? -13.719 -2.000 -1.591 1.00 96.56 93 LEU A O 1
ATOM 833 N N . GLY A 1 94 ? -12.777 -3.270 -3.184 1.00 96.31 94 GLY A N 1
ATOM 834 C CA . GLY A 1 94 ? -13.359 -4.533 -2.732 1.00 96.31 94 GLY A CA 1
ATOM 835 C C . GLY A 1 94 ? -12.919 -4.902 -1.315 1.00 96.31 94 GLY A C 1
ATOM 836 O O . GLY A 1 94 ? -13.751 -5.291 -0.498 1.00 96.31 94 GLY A O 1
ATOM 837 N N . TRP A 1 95 ? -11.638 -4.707 -0.989 1.00 97.25 95 TRP A N 1
ATOM 838 C CA . TRP A 1 95 ? -11.138 -4.915 0.370 1.00 97.25 95 TRP A CA 1
ATOM 839 C C . TRP A 1 95 ? -11.760 -3.928 1.369 1.00 97.25 95 TRP A C 1
ATOM 841 O O . TRP A 1 95 ? -12.248 -4.350 2.414 1.00 97.25 95 TRP A O 1
ATOM 851 N N . ALA A 1 96 ? -11.837 -2.638 1.033 1.00 95.31 96 ALA A N 1
ATOM 852 C CA . ALA A 1 96 ? -12.463 -1.636 1.898 1.00 95.31 96 ALA A CA 1
ATOM 853 C C . ALA A 1 96 ? -13.947 -1.942 2.181 1.00 95.31 96 ALA A C 1
ATOM 855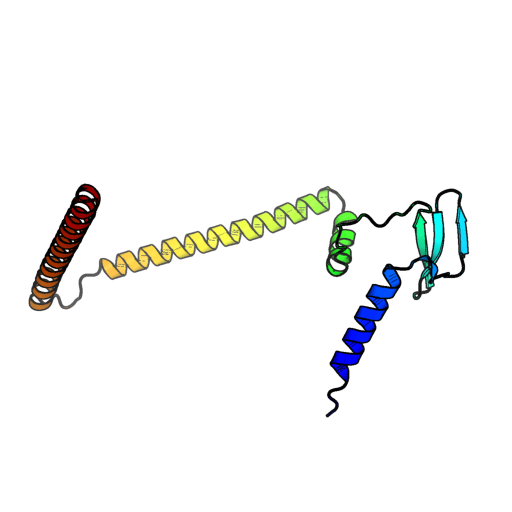 O O . ALA A 1 96 ? -14.407 -1.801 3.317 1.00 95.31 96 ALA A O 1
ATOM 856 N N . ILE A 1 97 ? -14.691 -2.403 1.168 1.00 96.69 97 ILE A N 1
ATOM 857 C CA . ILE A 1 97 ? -16.087 -2.834 1.323 1.00 96.69 97 ILE A CA 1
ATOM 858 C C . ILE A 1 97 ? -16.170 -4.059 2.239 1.00 96.69 97 ILE A C 1
ATOM 860 O O . ILE A 1 97 ? -17.015 -4.093 3.131 1.00 96.69 97 ILE A O 1
ATOM 864 N N . PHE A 1 98 ? -15.288 -5.043 2.052 1.00 97.00 98 PHE A N 1
ATOM 865 C CA . PHE A 1 98 ? -15.251 -6.250 2.878 1.00 97.00 98 PHE A CA 1
ATOM 866 C C . PHE A 1 98 ? -14.997 -5.937 4.359 1.00 97.00 98 PHE A C 1
ATOM 868 O O . PHE A 1 98 ? -15.754 -6.390 5.216 1.00 97.00 98 PHE A O 1
ATOM 875 N N . GLU A 1 99 ? -13.988 -5.118 4.664 1.00 95.75 99 GLU A N 1
ATOM 876 C CA . GLU A 1 99 ? -13.689 -4.694 6.041 1.00 95.75 99 GLU A CA 1
ATOM 877 C C . GLU A 1 99 ? -14.867 -3.936 6.660 1.00 95.75 99 GLU A C 1
ATOM 879 O O . GLU A 1 99 ? -15.250 -4.188 7.803 1.00 95.75 99 GLU A O 1
ATOM 884 N N . SER A 1 100 ? -15.501 -3.054 5.884 1.00 93.50 100 SER A N 1
ATOM 885 C CA . SER A 1 100 ? -16.678 -2.306 6.335 1.00 93.50 100 SER A CA 1
ATOM 886 C C . SER A 1 100 ? -17.857 -3.236 6.647 1.00 93.50 100 SER A C 1
ATOM 888 O O . SER A 1 100 ? -18.512 -3.080 7.677 1.00 93.50 100 SER A O 1
ATOM 890 N N . ALA A 1 101 ? -18.109 -4.242 5.804 1.00 94.25 101 ALA A N 1
ATOM 891 C CA . ALA A 1 101 ? -19.164 -5.229 6.026 1.00 94.25 101 ALA A CA 1
ATOM 892 C C . ALA A 1 101 ? -18.895 -6.088 7.273 1.00 94.25 101 ALA A C 1
ATOM 894 O O . ALA A 1 101 ? -19.799 -6.327 8.080 1.00 94.25 101 ALA A O 1
ATOM 895 N N . MET A 1 102 ? -17.642 -6.508 7.468 1.00 95.44 102 MET A N 1
ATOM 896 C CA . MET A 1 102 ? -17.217 -7.235 8.665 1.00 95.44 102 MET A CA 1
ATOM 897 C C . MET A 1 102 ? -17.378 -6.388 9.931 1.00 95.44 102 MET A C 1
ATOM 899 O O . MET A 1 102 ? -17.860 -6.886 10.948 1.00 95.44 102 MET A O 1
ATOM 903 N N . TYR A 1 103 ? -17.032 -5.101 9.869 1.00 94.31 103 TYR A N 1
ATOM 904 C CA . TYR A 1 103 ? -17.201 -4.171 10.982 1.00 94.31 103 TYR A CA 1
ATOM 905 C C . TYR A 1 103 ? -18.671 -4.005 11.390 1.00 94.31 103 TYR A C 1
ATOM 907 O O . TYR A 1 103 ? -18.983 -4.085 12.581 1.00 94.31 103 TYR A O 1
ATOM 915 N N . ILE A 1 104 ? -19.576 -3.823 10.422 1.00 91.50 104 ILE A N 1
ATOM 916 C CA . ILE A 1 104 ? -21.020 -3.712 10.691 1.00 91.50 104 ILE A CA 1
ATOM 917 C C . ILE A 1 104 ? -21.528 -5.003 11.337 1.00 91.50 104 ILE A C 1
ATOM 919 O O . ILE A 1 104 ? -22.108 -4.962 12.417 1.00 91.50 104 ILE A O 1
ATOM 923 N N . THR A 1 105 ? -21.196 -6.156 10.753 1.00 92.12 105 THR A N 1
ATOM 924 C CA . THR A 1 105 ? -21.632 -7.468 11.261 1.00 92.12 105 THR A CA 1
ATOM 925 C C . THR A 1 105 ? -21.156 -7.726 12.694 1.00 92.12 105 THR A C 1
ATOM 927 O O . THR A 1 105 ? -21.895 -8.260 13.519 1.00 92.12 105 THR A O 1
ATOM 930 N N . ASN A 1 106 ? -19.915 -7.354 13.017 1.00 89.56 106 ASN A N 1
ATOM 931 C CA . ASN A 1 106 ? -19.378 -7.512 14.368 1.00 89.56 106 ASN A CA 1
ATOM 932 C C . ASN A 1 106 ? -20.022 -6.536 15.359 1.00 89.56 106 ASN A C 1
ATOM 934 O O . ASN A 1 106 ? -20.240 -6.892 16.515 1.00 89.56 106 ASN A O 1
ATOM 938 N N . THR A 1 107 ? -20.339 -5.320 14.912 1.00 85.62 107 THR A N 1
ATOM 939 C CA . THR A 1 107 ? -21.070 -4.339 15.722 1.00 85.62 107 THR A CA 1
ATOM 940 C C . THR A 1 107 ? -22.474 -4.837 16.050 1.00 85.62 107 THR A C 1
ATOM 942 O O . THR A 1 107 ? -22.858 -4.795 17.216 1.00 85.62 107 THR A O 1
ATOM 945 N N . ASP A 1 108 ? -23.194 -5.383 15.070 1.00 82.81 108 ASP A N 1
ATOM 946 C CA . ASP A 1 108 ? -24.539 -5.935 15.267 1.00 82.81 108 ASP A CA 1
ATOM 947 C C . ASP A 1 108 ? -24.530 -7.097 16.264 1.00 82.81 108 ASP A C 1
ATOM 949 O O . ASP A 1 108 ? -25.316 -7.102 17.209 1.00 82.81 108 ASP A O 1
ATOM 953 N N . LYS A 1 109 ? -23.574 -8.028 16.134 1.00 80.88 109 LYS A N 1
ATOM 954 C CA . LYS A 1 109 ? -23.389 -9.116 17.109 1.00 80.88 109 LYS A CA 1
ATOM 955 C C . LYS A 1 109 ? -23.120 -8.595 18.512 1.00 80.88 109 LYS A C 1
ATOM 957 O O . LYS A 1 109 ? -23.690 -9.090 19.474 1.00 80.88 109 LYS A O 1
ATOM 962 N N . ARG A 1 110 ? -22.278 -7.569 18.639 1.00 76.31 110 ARG A N 1
ATOM 963 C CA . ARG A 1 110 ? -21.961 -6.973 19.938 1.00 76.31 110 ARG A CA 1
ATOM 964 C C . ARG A 1 110 ? -23.170 -6.259 20.543 1.00 76.31 110 ARG A C 1
ATOM 966 O O . ARG A 1 110 ? -23.342 -6.290 21.754 1.00 76.31 110 ARG A O 1
ATOM 973 N N . ILE A 1 111 ? -24.002 -5.610 19.728 1.00 75.00 111 ILE A N 1
ATOM 974 C CA . ILE A 1 111 ? -25.265 -5.014 20.181 1.00 75.00 111 ILE A CA 1
ATOM 975 C C . ILE A 1 111 ? -26.231 -6.111 20.629 1.00 75.00 111 ILE A C 1
ATOM 977 O O . ILE A 1 111 ? -26.861 -5.956 21.669 1.00 75.00 111 ILE A O 1
ATOM 981 N N . GLU A 1 112 ? -26.313 -7.225 19.902 1.00 75.62 112 GLU A N 1
ATOM 982 C CA . GLU A 1 112 ? -27.128 -8.375 20.297 1.00 75.62 112 GLU A CA 1
ATOM 983 C C . GLU A 1 112 ? -26.638 -8.984 21.620 1.00 75.62 112 GLU A C 1
ATOM 985 O O . GLU A 1 112 ? -27.438 -9.220 22.519 1.00 75.62 112 GLU A O 1
ATOM 990 N N . GLU A 1 113 ? -25.328 -9.165 21.790 1.00 71.88 113 GLU A N 1
ATOM 991 C CA . GLU A 1 113 ? -24.717 -9.643 23.037 1.00 71.88 113 GLU A CA 1
ATOM 992 C C . GLU A 1 113 ? -24.937 -8.674 24.208 1.00 71.88 113 GLU A C 1
ATOM 994 O O . GLU A 1 113 ? -25.235 -9.116 25.312 1.00 71.88 113 GLU A O 1
ATOM 999 N N . MET A 1 114 ? -24.836 -7.359 23.982 1.00 66.06 114 MET A N 1
ATOM 1000 C CA . MET A 1 114 ? -25.119 -6.343 25.009 1.00 66.06 114 MET A CA 1
ATOM 1001 C C . MET A 1 114 ? -26.621 -6.188 25.300 1.00 66.06 114 MET A C 1
ATOM 1003 O O . MET A 1 114 ? -26.987 -5.731 26.380 1.00 66.06 114 MET A O 1
ATOM 1007 N N . GLY A 1 115 ? -27.482 -6.518 24.334 1.00 59.41 115 GLY A N 1
ATOM 1008 C CA . GLY A 1 115 ? -28.939 -6.444 24.441 1.00 59.41 115 GLY A CA 1
ATOM 1009 C C . GLY A 1 115 ? -29.581 -7.707 25.019 1.00 59.41 115 GLY A C 1
ATOM 1010 O O . GLY A 1 115 ? -30.712 -7.645 25.502 1.00 59.41 115 GLY A O 1
ATOM 1011 N N . ARG A 1 116 ? -28.878 -8.846 25.007 1.00 63.25 116 ARG A N 1
ATOM 1012 C CA . ARG A 1 116 ? -29.277 -10.033 25.767 1.00 63.25 116 ARG A CA 1
ATOM 1013 C C . ARG A 1 116 ? -29.109 -9.727 27.251 1.00 63.25 116 ARG A C 1
ATOM 1015 O O . ARG A 1 116 ? -27.996 -9.604 27.755 1.00 63.25 116 ARG A O 1
ATOM 1022 N N . PHE A 1 117 ? -30.235 -9.589 27.947 1.00 54.44 117 PHE A N 1
ATOM 1023 C CA . PHE A 1 117 ? -30.240 -9.568 29.403 1.00 54.44 117 PHE A CA 1
ATOM 1024 C C . PHE A 1 117 ? -29.551 -10.841 29.921 1.00 54.44 117 PHE A C 1
ATOM 1026 O O . PHE A 1 117 ? -29.772 -11.909 29.341 1.00 54.44 117 PHE A O 1
ATOM 1033 N N . PRO A 1 118 ? -28.710 -10.754 30.968 1.00 58.31 118 PRO A N 1
ATOM 1034 C CA . PRO A 1 118 ? -28.154 -11.948 31.589 1.00 58.31 118 PRO A CA 1
ATOM 1035 C C . PRO A 1 118 ? -29.312 -12.865 31.999 1.00 58.31 118 PRO A C 1
ATOM 1037 O O . PRO A 1 118 ? -30.275 -12.399 32.607 1.00 58.31 118 PRO A O 1
ATOM 1040 N N . GLU A 1 119 ? -29.236 -14.151 31.640 1.00 62.34 119 GLU A N 1
ATOM 1041 C CA . GLU A 1 119 ? -30.272 -15.149 31.969 1.00 62.34 119 GLU A CA 1
ATOM 1042 C C . GLU A 1 119 ? -30.515 -15.255 33.487 1.00 62.34 119 GLU A C 1
ATOM 1044 O O . GLU A 1 119 ? -31.595 -15.647 33.919 1.00 62.34 119 GLU A O 1
ATOM 1049 N N . GLU A 1 120 ? -29.550 -14.805 34.292 1.00 61.09 120 GLU A N 1
ATOM 1050 C CA . GLU A 1 120 ? -29.662 -14.605 35.733 1.00 61.09 120 GLU A CA 1
ATOM 1051 C C . GLU A 1 120 ? -29.551 -13.104 36.048 1.00 61.09 120 GLU A C 1
ATOM 1053 O O . GLU A 1 120 ? -28.468 -12.563 36.277 1.00 61.09 120 GLU A O 1
ATOM 1058 N N . PHE A 1 121 ? -30.679 -12.390 36.032 1.00 57.94 121 PHE A N 1
ATOM 1059 C CA . PHE A 1 121 ? -30.738 -11.035 36.581 1.00 57.94 121 PHE A CA 1
ATOM 1060 C C . PHE A 1 121 ? -30.666 -11.124 38.109 1.00 57.94 121 PHE A C 1
ATOM 1062 O O . PHE A 1 121 ? -31.668 -11.376 38.775 1.00 57.94 121 PHE A O 1
ATOM 1069 N N . ASN A 1 122 ? -29.468 -10.956 38.663 1.00 67.56 122 ASN A N 1
ATOM 1070 C CA . ASN A 1 122 ? -29.261 -10.904 40.104 1.00 67.56 122 ASN A CA 1
ATOM 1071 C C . ASN A 1 122 ? -29.460 -9.452 40.580 1.00 67.56 122 ASN A C 1
ATOM 1073 O O . ASN A 1 122 ? -28.649 -8.578 40.264 1.00 67.56 122 ASN A O 1
ATOM 1077 N N . GLU A 1 123 ? -30.553 -9.170 41.298 1.00 68.94 123 GLU A N 1
ATOM 1078 C CA . GLU A 1 123 ? -30.899 -7.815 41.778 1.00 68.94 123 GLU A CA 1
ATOM 1079 C C . GLU A 1 123 ? -29.761 -7.169 42.593 1.00 68.94 123 GLU A C 1
ATOM 1081 O O . GLU A 1 123 ? -29.534 -5.958 42.505 1.00 68.94 123 GLU A O 1
ATOM 1086 N N . ASP A 1 124 ? -28.974 -7.989 43.293 1.00 70.38 124 ASP A N 1
ATOM 1087 C CA . ASP A 1 124 ? -27.813 -7.563 44.079 1.00 70.38 124 ASP A CA 1
ATOM 1088 C C . ASP A 1 124 ? -26.678 -6.981 43.216 1.00 70.38 124 ASP A C 1
ATOM 1090 O O . ASP A 1 124 ? -26.018 -6.010 43.602 1.00 70.38 124 ASP A O 1
ATOM 1094 N N . ASP A 1 125 ? -26.449 -7.531 42.020 1.00 69.69 125 ASP A N 1
ATOM 1095 C CA . ASP A 1 125 ? -25.417 -7.032 41.104 1.00 69.69 125 ASP A CA 1
ATOM 1096 C C . ASP A 1 125 ? -25.860 -5.744 40.403 1.00 69.69 125 ASP A C 1
ATOM 1098 O O . ASP A 1 125 ? -25.029 -4.894 40.059 1.00 69.69 125 ASP A O 1
ATOM 1102 N N . PHE A 1 126 ? -27.170 -5.549 40.233 1.00 69.75 126 PHE A N 1
ATOM 1103 C CA . PHE A 1 126 ? -27.721 -4.300 39.720 1.00 69.75 126 PHE A CA 1
ATOM 1104 C C . PHE A 1 126 ? -27.544 -3.158 40.727 1.00 69.75 126 PHE A C 1
ATOM 1106 O O . PHE A 1 126 ? -27.052 -2.091 40.348 1.00 69.75 126 PHE A O 1
ATOM 1113 N N . GLN A 1 127 ? -27.855 -3.391 42.008 1.00 76.81 127 GLN A N 1
ATOM 1114 C CA . GLN A 1 127 ? -27.641 -2.389 43.058 1.00 76.81 127 GLN A CA 1
ATOM 1115 C C . GLN A 1 127 ? -26.159 -2.030 43.210 1.00 76.81 127 GLN A C 1
ATOM 1117 O O . GLN A 1 127 ? -25.817 -0.848 43.195 1.00 76.81 127 GLN A O 1
ATOM 1122 N N . LYS A 1 128 ? -25.256 -3.021 43.219 1.00 75.31 128 LYS A N 1
ATOM 1123 C CA . LYS A 1 128 ? -23.804 -2.766 43.244 1.00 75.31 128 LYS A CA 1
ATOM 1124 C C . LYS A 1 128 ? -23.324 -1.925 42.064 1.00 75.31 128 LYS A C 1
ATOM 1126 O O . LYS A 1 128 ? -22.495 -1.033 42.244 1.00 75.31 128 LYS A O 1
ATOM 1131 N N . ASN A 1 129 ? -23.823 -2.187 40.855 1.00 75.12 129 ASN A N 1
ATOM 1132 C CA . ASN A 1 129 ? -23.466 -1.397 39.675 1.00 75.12 129 ASN A CA 1
ATOM 1133 C C . ASN A 1 129 ? -24.013 0.036 39.736 1.00 75.12 129 ASN A C 1
ATOM 1135 O O . ASN A 1 129 ? -23.368 0.956 39.226 1.00 75.12 129 ASN A O 1
ATOM 1139 N N . LEU A 1 130 ? -25.177 0.239 40.357 1.00 79.94 130 LEU A N 1
ATOM 1140 C CA . LEU A 1 130 ? -25.740 1.567 40.598 1.00 79.94 130 LEU A CA 1
ATOM 1141 C C . LEU A 1 130 ? -24.885 2.356 41.597 1.00 79.94 130 LEU A C 1
ATOM 1143 O O . LEU A 1 130 ? -24.440 3.457 41.275 1.00 79.94 130 LEU A O 1
ATOM 1147 N N . GLU A 1 131 ? -24.545 1.749 42.734 1.00 81.00 131 GLU A N 1
ATOM 1148 C CA . GLU A 1 131 ? -23.663 2.354 43.739 1.00 81.00 131 GLU A CA 1
ATOM 1149 C C . GLU A 1 131 ? -22.273 2.683 43.169 1.00 81.00 131 GLU A C 1
ATOM 1151 O O . GLU A 1 131 ? -21.689 3.727 43.464 1.00 81.00 131 GLU A O 1
ATOM 1156 N N . LEU A 1 132 ? -21.722 1.808 42.319 1.00 80.75 132 LEU A N 1
ATOM 1157 C CA . LEU A 1 132 ? -20.454 2.051 41.625 1.00 80.75 132 LEU A CA 1
ATOM 1158 C C . LEU A 1 132 ? -20.538 3.263 40.692 1.00 80.75 132 LEU A C 1
ATOM 1160 O O . LEU A 1 132 ? -19.596 4.056 40.638 1.00 80.75 132 LEU A O 1
ATOM 1164 N N . LYS A 1 133 ? -21.650 3.440 39.971 1.00 83.25 133 LYS A N 1
ATOM 1165 C CA . LYS A 1 133 ? -21.849 4.609 39.102 1.00 83.25 133 LYS A CA 1
ATOM 1166 C C . LYS A 1 133 ? -21.922 5.905 39.902 1.00 83.25 133 LYS A C 1
ATOM 1168 O O . LYS A 1 133 ? -21.300 6.885 39.491 1.00 83.25 133 LYS A O 1
ATOM 1173 N N . GLU A 1 134 ? -22.623 5.903 41.031 1.00 88.94 134 GLU A N 1
ATOM 1174 C CA . GLU A 1 134 ? -22.715 7.063 41.924 1.00 88.94 134 GLU A CA 1
ATOM 1175 C C . GLU A 1 134 ? -21.342 7.426 42.503 1.00 88.94 134 GLU A C 1
ATOM 1177 O O . GLU A 1 134 ? -20.895 8.565 42.353 1.00 88.94 134 GLU A O 1
ATOM 1182 N N . LYS A 1 135 ? -20.588 6.441 43.010 1.00 88.44 135 LYS A N 1
ATOM 1183 C CA . LYS A 1 135 ? -19.211 6.643 43.501 1.00 88.44 135 LYS A CA 1
ATOM 1184 C C . LYS A 1 135 ? -18.268 7.184 42.424 1.00 88.44 135 LYS A C 1
ATOM 1186 O O . LYS A 1 135 ? -17.433 8.046 42.698 1.00 88.44 135 LYS A O 1
ATOM 1191 N N . VAL A 1 136 ? -18.390 6.709 41.182 1.00 86.75 136 VAL A N 1
ATOM 1192 C CA . VAL A 1 136 ? -17.588 7.221 40.056 1.00 86.75 136 VAL A CA 1
ATOM 1193 C C . VAL A 1 136 ? -17.957 8.669 39.719 1.00 86.75 136 VAL A C 1
ATOM 1195 O O . VAL A 1 136 ? -17.073 9.453 39.364 1.00 86.75 136 VAL A O 1
ATOM 1198 N N . GLN A 1 137 ? -19.232 9.052 39.828 1.00 88.00 137 GLN A N 1
ATOM 1199 C CA . GLN A 1 137 ? -19.653 10.443 39.637 1.00 88.00 137 GLN A CA 1
ATOM 1200 C C . GLN A 1 137 ? -19.147 11.360 40.755 1.00 88.00 137 GLN A C 1
ATOM 1202 O O . GLN A 1 137 ? -18.644 12.444 40.456 1.00 88.00 137 GLN A O 1
ATOM 1207 N N . GLU A 1 138 ? -19.218 10.927 42.013 1.00 88.75 138 GLU A N 1
ATOM 1208 C CA . GLU A 1 138 ? -18.660 11.672 43.148 1.00 88.75 138 GLU A CA 1
ATOM 1209 C C . GLU A 1 138 ? -17.149 11.864 43.012 1.00 88.75 138 GLU A C 1
ATOM 1211 O O . GLU A 1 138 ? -16.648 12.979 43.158 1.00 88.75 138 GLU A O 1
ATOM 1216 N N . TRP A 1 139 ? -16.417 10.809 42.638 1.00 90.88 139 TRP A N 1
ATOM 1217 C CA . TRP A 1 139 ? -14.976 10.900 42.410 1.00 90.88 139 TRP A CA 1
ATOM 1218 C C . TRP A 1 139 ? -14.622 11.913 41.313 1.00 90.88 139 TRP A C 1
ATOM 1220 O O . TRP A 1 139 ? -13.682 12.692 41.474 1.00 90.88 139 TRP A O 1
ATOM 1230 N N . LYS A 1 140 ? -15.390 11.952 40.213 1.00 89.31 140 LYS A N 1
ATOM 1231 C CA . LYS A 1 140 ? -15.197 12.946 39.145 1.00 89.31 140 LYS A CA 1
ATOM 1232 C C . LYS A 1 140 ? -15.444 14.372 39.635 1.00 89.31 140 LYS A C 1
ATOM 1234 O O . LYS A 1 140 ? -14.601 15.229 39.386 1.00 89.31 140 LYS A O 1
ATOM 1239 N N . LYS A 1 141 ? -16.536 14.610 40.370 1.00 91.19 141 LYS A N 1
ATOM 1240 C CA . LYS A 1 141 ? -16.843 15.930 40.950 1.00 91.19 141 LYS A CA 1
ATOM 1241 C C . LYS A 1 141 ? -15.749 16.399 41.908 1.00 91.19 141 LYS A C 1
ATOM 1243 O O . LYS A 1 141 ? -15.294 17.532 41.802 1.00 91.19 141 LYS A O 1
ATOM 1248 N N . ASN A 1 142 ? -15.273 15.521 42.790 1.00 91.56 142 ASN A N 1
ATOM 1249 C CA . ASN A 1 142 ? -14.197 15.850 43.730 1.00 91.56 142 ASN A CA 1
ATOM 1250 C C . ASN A 1 142 ? -12.883 16.170 43.009 1.00 91.56 142 ASN A C 1
ATOM 1252 O O . ASN A 1 142 ? -12.163 17.085 43.401 1.00 91.56 142 ASN A O 1
ATOM 1256 N N . LYS A 1 143 ? -12.581 15.454 41.922 1.00 91.31 143 LYS A N 1
ATOM 1257 C CA . LYS A 1 143 ? -11.398 15.725 41.102 1.00 91.31 143 LYS A CA 1
ATOM 1258 C C . LYS A 1 143 ? -11.494 17.068 40.369 1.00 91.31 143 LYS A C 1
ATOM 1260 O O . LYS A 1 143 ? -10.490 17.762 40.252 1.00 91.31 143 LYS A O 1
ATOM 1265 N N . GLU A 1 144 ? -12.678 17.438 39.885 1.00 90.69 144 GLU A N 1
ATOM 1266 C CA . GLU A 1 144 ? -12.925 18.750 39.270 1.00 90.69 144 GLU A CA 1
ATOM 1267 C C . GLU A 1 144 ? -12.799 19.890 40.289 1.00 90.69 144 GLU A C 1
ATOM 1269 O O . GLU A 1 144 ? -12.167 20.899 39.985 1.00 90.69 144 GLU A O 1
ATOM 1274 N N . LEU A 1 145 ? -13.318 19.704 41.506 1.00 90.31 145 LEU A N 1
ATOM 1275 C CA . LEU A 1 145 ? -13.159 20.649 42.618 1.00 90.31 145 LEU A CA 1
ATOM 1276 C C . LEU A 1 145 ? -11.684 20.868 42.973 1.00 90.31 145 LEU A C 1
ATOM 1278 O O . LEU A 1 145 ? -11.228 22.007 42.980 1.00 90.31 145 LEU A O 1
ATOM 1282 N N . GLN A 1 146 ? -10.905 19.794 43.138 1.00 87.88 146 GLN A N 1
ATOM 1283 C CA . GLN A 1 146 ? -9.462 19.902 43.399 1.00 87.88 146 GLN A CA 1
ATOM 1284 C C . GLN A 1 146 ? -8.712 20.632 42.276 1.00 87.88 146 GLN A C 1
ATOM 1286 O O . GLN A 1 146 ? -7.779 21.388 42.534 1.00 87.88 146 GLN A O 1
ATOM 1291 N N . GLN A 1 147 ? -9.113 20.433 41.017 1.00 88.44 147 GLN A N 1
ATOM 1292 C CA . GLN A 1 147 ? -8.521 21.155 39.888 1.00 88.44 147 GLN A CA 1
ATOM 1293 C C . GLN A 1 147 ? -8.896 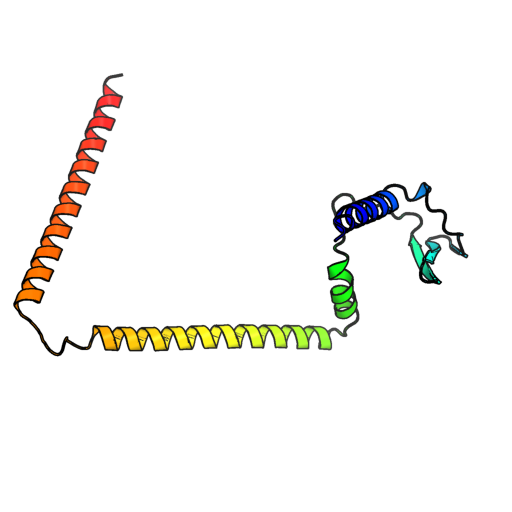22.642 39.868 1.00 88.44 147 GLN A C 1
ATOM 1295 O O . GLN A 1 147 ? -8.113 23.452 39.371 1.00 88.44 147 GLN A O 1
ATOM 1300 N N . GLN A 1 148 ? -10.073 23.014 40.374 1.00 88.00 148 GLN A N 1
ATOM 1301 C CA . GLN A 1 148 ? -10.471 24.416 40.516 1.00 88.00 148 GLN A CA 1
ATOM 1302 C C . GLN A 1 148 ? -9.723 25.099 41.664 1.00 88.00 148 GLN A C 1
ATOM 1304 O O . GLN A 1 148 ? -9.228 26.206 41.469 1.00 88.00 148 GLN A O 1
ATOM 1309 N N . GLU A 1 149 ? -9.571 24.429 42.807 1.00 86.50 149 GLU A N 1
ATOM 1310 C CA . GLU A 1 149 ? -8.801 24.929 43.955 1.00 86.50 149 GLU A CA 1
ATOM 1311 C C . GLU A 1 149 ? -7.329 25.159 43.578 1.00 86.50 149 GLU A C 1
ATOM 1313 O O . GLU A 1 149 ? -6.803 26.250 43.785 1.00 86.50 149 GLU A O 1
ATOM 1318 N N . GLN A 1 150 ? -6.694 24.200 42.893 1.00 84.56 150 GLN A N 1
ATOM 1319 C CA . GLN A 1 150 ? -5.310 24.347 42.417 1.00 84.56 150 GLN A CA 1
ATOM 1320 C C . GLN A 1 150 ? -5.129 25.499 41.418 1.00 84.56 150 GLN A C 1
ATOM 1322 O O . GLN A 1 150 ? -4.080 26.141 41.404 1.00 84.56 150 GLN A O 1
ATOM 1327 N N . LYS A 1 151 ? -6.134 25.777 40.578 1.00 81.75 151 LYS A N 1
ATOM 1328 C CA . LYS A 1 151 ? -6.098 26.934 39.671 1.00 81.75 151 LYS A CA 1
ATOM 1329 C C . LYS A 1 151 ? -6.227 28.255 4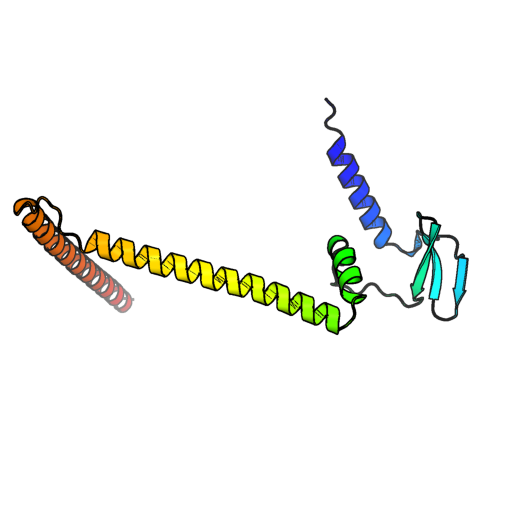0.427 1.00 81.75 151 LYS A C 1
ATOM 1331 O O . LYS A 1 151 ? -5.487 29.181 40.128 1.00 81.75 151 LYS A O 1
ATOM 1336 N N . GLN A 1 152 ? -7.112 28.330 41.421 1.00 80.12 152 GLN A N 1
ATOM 1337 C CA . GLN A 1 152 ? -7.274 29.535 42.242 1.00 80.12 152 GLN A CA 1
ATOM 1338 C C . GLN A 1 152 ? -6.023 29.843 43.077 1.00 80.12 152 GLN A C 1
ATOM 1340 O O . GLN A 1 152 ? -5.648 31.007 43.202 1.00 80.12 152 GLN A O 1
ATOM 1345 N N . GLU A 1 153 ? -5.344 28.821 43.604 1.00 79.31 153 GLU A N 1
ATOM 1346 C CA . GLU A 1 153 ? -4.074 28.991 44.322 1.00 79.31 153 GLU A CA 1
ATOM 1347 C C . GLU A 1 153 ? -2.944 29.484 43.403 1.00 79.31 153 GLU A C 1
ATOM 1349 O O . GLU A 1 153 ? -2.180 30.369 43.792 1.00 79.31 153 GLU A O 1
ATOM 1354 N N . GLN A 1 154 ? -2.861 28.970 42.169 1.00 75.38 154 GLN A N 1
ATOM 1355 C CA . GLN A 1 154 ? -1.894 29.445 41.171 1.00 75.38 154 GLN A CA 1
ATOM 1356 C C . GLN A 1 154 ? -2.174 30.890 40.745 1.00 75.38 154 GLN A C 1
ATOM 1358 O O . GLN A 1 154 ? -1.255 31.707 40.723 1.00 75.38 154 GLN A O 1
ATOM 1363 N N . ASP A 1 155 ? -3.434 31.231 40.470 1.00 76.25 155 ASP A N 1
ATOM 1364 C CA . ASP A 1 155 ? -3.825 32.589 40.080 1.00 76.25 155 ASP A CA 1
ATOM 1365 C C . ASP A 1 155 ? -3.609 33.602 41.226 1.00 76.25 155 ASP A C 1
ATOM 1367 O O . ASP A 1 155 ? -3.267 34.759 40.976 1.00 76.25 155 ASP A O 1
ATOM 1371 N N . GLY A 1 156 ? -3.746 33.170 42.486 1.00 72.62 156 GLY A N 1
ATOM 1372 C CA . GLY A 1 156 ? -3.460 33.982 43.672 1.00 72.62 156 GLY A CA 1
ATOM 1373 C C . GLY A 1 156 ? -1.966 34.241 43.910 1.00 72.62 156 GLY A C 1
ATOM 1374 O O . GLY A 1 156 ? -1.602 35.342 44.318 1.00 72.62 156 GLY A O 1
ATOM 1375 N N . GLN A 1 157 ? -1.089 33.274 43.612 1.00 64.69 157 GLN A N 1
ATOM 1376 C CA . GLN A 1 157 ? 0.367 33.447 43.735 1.00 64.69 157 GLN A CA 1
ATOM 1377 C C . GLN A 1 157 ? 0.938 34.444 42.712 1.00 64.69 157 GLN A C 1
ATOM 1379 O O . GLN A 1 157 ? 1.859 35.191 43.041 1.00 64.69 157 GLN A O 1
ATOM 1384 N N . PHE A 1 158 ? 0.357 34.527 41.510 1.00 61.25 158 PHE A N 1
ATOM 1385 C CA . PHE A 1 158 ? 0.774 35.477 40.467 1.00 61.25 158 PHE A CA 1
ATOM 1386 C C . PHE A 1 158 ? 0.420 36.946 40.758 1.00 61.25 158 PHE A C 1
ATOM 1388 O O . PHE A 1 158 ? 0.943 37.832 40.090 1.00 61.25 158 PHE A O 1
ATOM 1395 N N . GLN A 1 159 ? -0.460 37.230 41.724 1.00 58.25 159 GLN A N 1
ATOM 1396 C CA . GLN A 1 159 ? -0.820 38.606 42.106 1.00 58.25 159 GLN A CA 1
ATOM 1397 C C . GLN A 1 159 ? 0.004 39.153 43.284 1.00 58.25 159 GLN A C 1
ATOM 1399 O O . GLN A 1 159 ? -0.156 40.318 43.647 1.00 58.25 159 GLN A O 1
ATOM 1404 N N . SER A 1 160 ? 0.858 38.324 43.893 1.00 58.53 160 SER A N 1
ATOM 1405 C CA . SER A 1 160 ? 1.696 38.689 45.045 1.00 58.53 160 SER A CA 1
ATOM 1406 C C . SER A 1 160 ? 3.178 38.945 44.721 1.00 58.53 160 SER A C 1
ATOM 1408 O O . SER A 1 160 ? 3.937 39.242 45.644 1.00 58.53 160 SER A O 1
ATOM 1410 N N . GLU A 1 161 ? 3.578 38.858 43.446 1.00 51.62 161 GLU A N 1
ATOM 1411 C CA . GLU A 1 161 ? 4.882 39.315 42.917 1.00 51.62 161 GLU A CA 1
ATOM 1412 C C . GLU A 1 161 ? 4.749 40.670 42.206 1.00 51.62 161 GLU A C 1
ATOM 1414 O O . GLU A 1 161 ? 5.667 41.507 42.372 1.00 51.62 161 GLU A O 1
#

Secondary structure (DSSP, 8-state):
--TTHHHHHHHHHHHHHHHTT-TTS----EEEE-SSEEEEE-TTS-EEEEETT----TT----HHHHHHHHHHHTS-HHHHHHHHHHHHHHHHHHHHHHHHHHHHHHHHHHHHHHS--SS--HHHHHHHHHHHHHHHHHHHHHHHHHHHHHHHHHHHTT--